Protein AF-A0A8T4PSY0-F1 (afdb_monomer)

Foldseek 3Di:
DVVVVVVVVVVVCVVCVPVVVVVVVVVVVVCVVVVVPDDDDPDPLVVDDCPDPVNVVVVVCCVVPVDPDDDDDDDDPPDPDCPPPVNVVVVD

Radius of gyration: 29.92 Å; Cα contacts (8 Å, |Δi|>4): 19; chains: 1; bounding box: 56×37×76 Å

Structure (mmCIF, N/CA/C/O backbone):
data_AF-A0A8T4PSY0-F1
#
_entry.id   AF-A0A8T4PSY0-F1
#
loop_
_atom_site.group_PDB
_atom_site.id
_atom_site.type_symbol
_atom_site.label_atom_id
_atom_site.label_alt_id
_atom_site.label_comp_id
_atom_site.label_asym_id
_atom_site.label_entity_id
_atom_site.label_seq_id
_atom_site.pdbx_PDB_ins_code
_atom_site.Cartn_x
_atom_site.Cartn_y
_atom_site.Cartn_z
_atom_site.occupancy
_atom_site.B_iso_or_equiv
_atom_site.auth_seq_id
_atom_site.auth_comp_id
_atom_site.auth_asym_id
_atom_site.auth_atom_id
_atom_site.pdbx_PDB_model_num
ATOM 1 N N . MET A 1 1 ? -29.604 0.905 21.074 1.00 73.56 1 MET A N 1
ATOM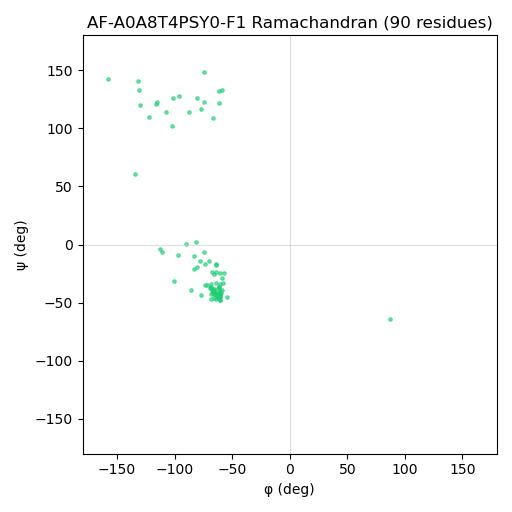 2 C CA . MET A 1 1 ? -28.636 -0.024 20.443 1.00 73.56 1 MET A CA 1
ATOM 3 C C . MET A 1 1 ? -27.304 0.637 20.080 1.00 73.56 1 MET A C 1
ATOM 5 O O . MET A 1 1 ? -26.330 0.345 20.759 1.00 73.56 1 MET A O 1
ATOM 9 N N . LEU A 1 2 ? -27.210 1.509 19.060 1.00 87.94 2 LEU A N 1
ATOM 10 C CA . LEU A 1 2 ? -25.927 2.153 18.696 1.00 87.94 2 LEU A CA 1
ATOM 11 C C . LEU A 1 2 ? -25.411 3.118 19.775 1.00 87.94 2 LEU A C 1
ATOM 13 O O . LEU A 1 2 ? -24.229 3.091 20.107 1.00 87.94 2 LEU A O 1
ATOM 17 N N . GLU A 1 3 ? -26.304 3.916 20.362 1.00 89.69 3 GLU A N 1
ATOM 18 C CA . GLU A 1 3 ? -25.960 4.845 21.449 1.00 89.69 3 GLU A CA 1
ATOM 19 C C . GLU A 1 3 ? -25.450 4.110 22.691 1.00 89.69 3 GLU A C 1
ATOM 21 O O . GLU A 1 3 ? -24.391 4.441 23.214 1.00 89.69 3 GLU A O 1
ATOM 26 N N . GLU A 1 4 ? -26.136 3.042 23.103 1.00 92.44 4 GLU A N 1
ATOM 27 C CA . GLU A 1 4 ? -25.721 2.209 24.240 1.00 92.44 4 GLU A CA 1
ATOM 28 C C . GLU A 1 4 ? -24.350 1.560 24.010 1.00 92.44 4 GLU A C 1
ATOM 30 O O . GLU A 1 4 ? -23.555 1.421 24.940 1.00 92.44 4 GLU A O 1
ATOM 35 N N . PHE A 1 5 ? -24.052 1.163 22.770 1.00 91.75 5 PHE A N 1
ATOM 36 C CA . PHE A 1 5 ? -22.759 0.591 22.407 1.00 91.75 5 PHE A CA 1
ATOM 37 C C . PHE A 1 5 ? -21.639 1.636 22.480 1.00 91.75 5 PHE A C 1
ATOM 39 O O . PHE A 1 5 ? -20.600 1.383 23.095 1.00 91.75 5 PHE A O 1
ATOM 46 N N . ALA A 1 6 ? -21.869 2.826 21.920 1.00 92.06 6 ALA A N 1
ATOM 47 C CA . ALA A 1 6 ? -20.927 3.940 21.981 1.00 92.06 6 ALA A CA 1
ATOM 48 C C . ALA A 1 6 ? -20.652 4.367 23.431 1.00 92.06 6 ALA A C 1
ATOM 50 O O . ALA A 1 6 ? -19.496 4.522 23.830 1.00 92.06 6 ALA A O 1
ATOM 51 N N . GLU A 1 7 ? -21.696 4.466 24.254 1.00 93.00 7 GLU A N 1
ATOM 52 C CA . GLU A 1 7 ? -21.576 4.837 25.663 1.00 93.00 7 GLU A CA 1
ATOM 53 C C . GLU A 1 7 ? -20.730 3.821 26.451 1.00 93.00 7 GLU A C 1
ATOM 55 O O . GLU A 1 7 ? -19.929 4.188 27.315 1.00 93.00 7 GLU A O 1
ATOM 60 N N . LYS A 1 8 ? -20.842 2.531 26.115 1.00 91.31 8 LYS A N 1
ATOM 61 C CA . LYS A 1 8 ? -20.054 1.454 26.731 1.00 91.31 8 LYS A CA 1
ATOM 62 C C . LYS A 1 8 ? -18.569 1.543 26.371 1.00 91.31 8 LYS A C 1
ATOM 64 O O . LYS A 1 8 ? -17.724 1.332 27.243 1.00 91.31 8 LYS A O 1
ATOM 69 N N . ILE A 1 9 ? -18.250 1.888 25.122 1.00 89.88 9 ILE A N 1
ATOM 70 C CA . ILE A 1 9 ? -16.869 2.103 24.662 1.00 89.88 9 ILE A CA 1
ATOM 71 C C . ILE A 1 9 ? -16.251 3.313 25.363 1.00 89.88 9 ILE A C 1
ATOM 73 O O . ILE A 1 9 ? -15.142 3.212 25.890 1.00 89.88 9 ILE A O 1
ATOM 77 N N . VAL A 1 10 ? -16.984 4.425 25.450 1.00 91.94 10 VAL A N 1
ATOM 78 C CA . VAL A 1 10 ? -16.511 5.632 26.141 1.00 91.94 10 VAL A CA 1
ATOM 79 C C . VAL A 1 10 ? -16.265 5.345 27.622 1.00 91.94 10 VAL A C 1
ATOM 81 O O . VAL A 1 10 ? -15.199 5.673 28.143 1.00 91.94 10 VAL A O 1
ATOM 84 N N . LYS A 1 11 ? -17.187 4.654 28.305 1.00 92.94 11 LYS A N 1
ATOM 85 C CA . LYS A 1 11 ? -17.002 4.251 29.711 1.00 92.94 11 LYS A CA 1
ATOM 86 C C . LYS A 1 11 ? -15.759 3.376 29.901 1.00 92.94 11 LYS A C 1
ATOM 88 O O . LYS A 1 11 ? -15.035 3.557 30.878 1.00 92.94 11 LYS A O 1
ATOM 93 N N . LEU A 1 12 ? -15.480 2.459 28.973 1.00 91.94 12 LEU A N 1
ATOM 94 C CA . LEU A 1 12 ? -14.279 1.620 29.008 1.00 91.94 12 LEU A CA 1
ATOM 95 C C . LEU A 1 12 ? -12.995 2.446 28.822 1.00 91.94 12 LEU A C 1
ATOM 97 O O . LEU A 1 12 ? -12.027 2.248 29.558 1.00 91.94 12 LEU A O 1
ATOM 101 N N . GLN A 1 13 ? -13.009 3.399 27.889 1.00 91.44 13 GLN A N 1
ATOM 102 C CA . GLN A 1 13 ? -11.890 4.301 27.619 1.00 91.44 13 GLN A CA 1
ATOM 103 C C . GLN A 1 13 ? -11.583 5.218 28.807 1.00 91.44 13 GLN A C 1
ATOM 105 O O . GLN A 1 13 ? -10.420 5.373 29.171 1.00 91.44 13 GLN A O 1
ATOM 110 N N . VAL A 1 14 ? -12.613 5.773 29.451 1.00 94.00 14 VAL A N 1
ATOM 111 C CA . VAL A 1 14 ? -12.462 6.635 30.634 1.00 94.00 14 VAL A CA 1
ATOM 112 C C . VAL A 1 14 ? -11.985 5.837 31.850 1.00 94.00 14 VAL A C 1
ATOM 114 O O . VAL A 1 14 ? -11.158 6.323 32.618 1.00 94.00 14 VAL A O 1
ATOM 117 N N . LYS A 1 15 ? -12.460 4.596 32.022 1.00 95.19 15 LYS A N 1
ATOM 118 C CA . LYS A 1 15 ? -12.088 3.745 33.162 1.00 95.19 15 LYS A CA 1
ATOM 119 C C . LYS A 1 15 ? -10.661 3.194 33.058 1.00 95.19 15 LYS A C 1
ATOM 121 O O . LYS A 1 15 ? -9.994 3.060 34.081 1.00 95.19 15 LYS A O 1
ATOM 126 N N . TYR A 1 16 ? -10.183 2.886 31.849 1.00 94.06 16 TYR A N 1
ATOM 127 C CA . TYR A 1 16 ? -8.860 2.285 31.626 1.00 94.06 16 TYR A CA 1
ATOM 128 C C . TYR A 1 16 ? -8.076 2.951 30.479 1.00 94.06 16 TYR A C 1
ATOM 130 O O . TYR A 1 16 ? -7.672 2.273 29.530 1.00 94.06 16 TYR A O 1
ATOM 138 N N . PRO A 1 17 ? -7.773 4.259 30.561 1.00 91.25 17 PRO A N 1
ATOM 139 C CA . PRO A 1 17 ? -7.212 5.018 29.440 1.00 91.25 17 PRO A CA 1
ATOM 140 C C . PRO A 1 17 ? -5.860 4.476 28.961 1.00 91.25 17 PRO A C 1
ATOM 142 O O . PRO A 1 17 ? -5.622 4.355 27.762 1.00 91.25 17 PRO A O 1
ATOM 145 N N . LYS A 1 18 ? -4.983 4.073 29.891 1.00 94.56 18 LYS A N 1
ATOM 146 C CA . LYS A 1 18 ? -3.662 3.512 29.557 1.00 94.56 18 LYS A CA 1
ATOM 147 C C . LYS A 1 18 ? -3.758 2.154 28.856 1.00 94.56 18 LYS A C 1
ATOM 149 O O . LYS A 1 18 ? -2.995 1.898 27.932 1.00 94.56 18 LYS A O 1
ATOM 154 N N . ALA A 1 19 ? -4.691 1.299 29.278 1.00 93.38 19 ALA A N 1
ATOM 155 C CA . ALA A 1 19 ? -4.885 -0.012 28.661 1.00 93.38 19 ALA A CA 1
ATOM 156 C C . ALA A 1 19 ? -5.449 0.131 27.242 1.00 93.38 19 ALA A C 1
ATOM 158 O O . ALA A 1 19 ? -4.953 -0.517 26.327 1.00 93.38 19 ALA A O 1
ATOM 159 N N . VAL A 1 20 ? -6.418 1.032 27.041 1.00 93.69 20 VAL A N 1
ATOM 160 C CA . VAL A 1 20 ? -6.960 1.323 25.705 1.00 93.69 20 VAL A CA 1
ATOM 161 C C . VAL A 1 20 ? -5.873 1.864 24.773 1.00 93.69 20 VAL A C 1
ATOM 163 O O . VAL A 1 20 ? -5.751 1.384 23.649 1.00 93.69 20 VAL A O 1
ATOM 166 N N . LEU A 1 21 ? -5.031 2.791 25.244 1.00 94.25 21 LEU A N 1
ATOM 167 C CA . LEU A 1 21 ? -3.901 3.295 24.456 1.00 94.25 21 LEU A CA 1
ATOM 168 C C . LEU A 1 21 ? -2.904 2.192 24.081 1.00 94.25 21 LEU A C 1
ATOM 170 O O . LEU A 1 21 ? -2.473 2.135 22.933 1.00 94.25 21 LEU A O 1
ATOM 174 N N . LEU A 1 22 ? -2.563 1.298 25.014 1.00 96.31 22 LEU A N 1
ATOM 175 C CA . LEU A 1 22 ? -1.667 0.171 24.736 1.00 96.31 22 LEU A CA 1
ATOM 176 C C . LEU A 1 22 ? -2.254 -0.795 23.705 1.00 96.31 22 LEU A C 1
ATOM 178 O O . LEU A 1 22 ? -1.532 -1.244 22.820 1.00 96.31 22 LEU A O 1
ATOM 182 N N . VAL A 1 23 ? -3.553 -1.085 23.784 1.00 95.56 23 VAL A N 1
ATOM 183 C CA . VAL A 1 23 ? -4.238 -1.942 22.807 1.00 95.56 23 VAL A CA 1
ATOM 184 C C . VAL A 1 23 ? -4.225 -1.299 21.421 1.00 95.56 23 VAL A C 1
ATOM 186 O O . VAL A 1 23 ? -3.861 -1.962 20.454 1.00 95.56 23 VAL A O 1
ATOM 189 N N . ILE A 1 24 ? -4.554 -0.009 21.313 1.00 94.94 24 ILE A N 1
ATOM 190 C CA . ILE A 1 24 ? -4.519 0.716 20.033 1.00 94.94 24 ILE A CA 1
ATOM 191 C C . ILE A 1 24 ? -3.099 0.734 19.459 1.00 94.94 24 ILE A C 1
ATOM 193 O O . ILE A 1 24 ? -2.912 0.478 18.268 1.00 94.94 24 ILE A O 1
ATOM 197 N N . LEU A 1 25 ? -2.094 0.993 20.298 1.00 96.12 25 LEU A N 1
ATOM 198 C CA . LEU A 1 25 ? -0.694 0.985 19.886 1.00 96.12 25 LEU A CA 1
ATOM 199 C C . LEU A 1 25 ? -0.276 -0.400 19.383 1.00 96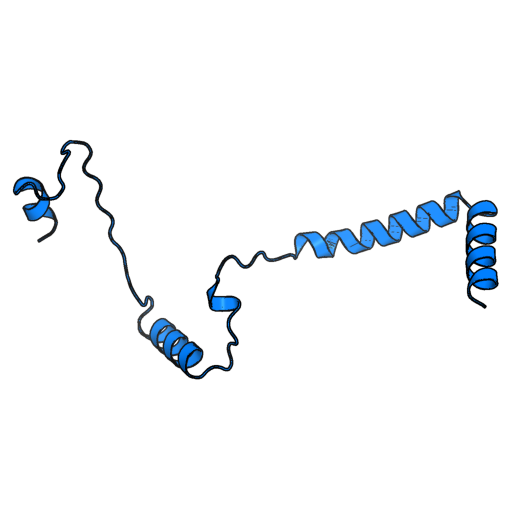.12 25 LEU A C 1
ATOM 201 O O . LEU A 1 25 ? 0.342 -0.510 18.329 1.00 96.12 25 LEU A O 1
ATOM 205 N N . PHE A 1 26 ? -0.653 -1.457 20.099 1.00 97.00 26 PHE A N 1
ATOM 206 C CA . PHE A 1 26 ? -0.362 -2.833 19.712 1.00 97.00 26 PHE A CA 1
ATOM 207 C C . PHE A 1 26 ? -1.014 -3.206 18.376 1.00 97.00 26 PHE A C 1
ATOM 209 O O . PHE A 1 26 ? -0.346 -3.748 17.497 1.00 97.00 26 PHE A O 1
ATOM 216 N N . VAL A 1 27 ? -2.288 -2.853 18.180 1.00 95.75 27 VAL A N 1
ATOM 217 C CA . VAL A 1 27 ? -2.992 -3.060 16.904 1.00 95.75 27 VAL A CA 1
ATOM 218 C C . VAL A 1 27 ? -2.309 -2.283 15.779 1.00 95.75 27 VAL A C 1
ATOM 220 O O . VAL A 1 27 ? -2.086 -2.833 14.706 1.00 95.75 27 VAL A O 1
ATOM 223 N N . THR A 1 28 ? -1.906 -1.038 16.029 1.00 94.38 28 THR A N 1
ATOM 224 C CA . THR A 1 28 ? -1.178 -0.219 15.048 1.00 94.38 28 THR A CA 1
ATOM 225 C C . THR A 1 28 ? 0.152 -0.865 14.654 1.00 94.38 28 THR A C 1
ATOM 227 O O . THR A 1 28 ? 0.455 -0.973 13.469 1.00 94.38 28 THR A O 1
ATOM 230 N N . LEU A 1 29 ? 0.925 -1.353 15.629 1.00 94.81 29 LEU A N 1
ATOM 231 C CA . LEU A 1 29 ? 2.196 -2.040 15.383 1.00 94.81 29 LEU A CA 1
ATOM 232 C C . LEU A 1 29 ? 2.009 -3.330 14.573 1.00 94.81 29 LEU A C 1
ATOM 234 O O . LEU A 1 29 ? 2.815 -3.614 13.690 1.00 94.81 29 LEU A O 1
ATOM 238 N N . LEU A 1 30 ? 0.931 -4.081 14.817 1.00 94.50 30 LEU A N 1
ATOM 239 C CA . LEU A 1 30 ? 0.602 -5.282 14.043 1.00 94.50 30 LEU A CA 1
ATOM 240 C C . LEU A 1 30 ? 0.286 -4.995 12.569 1.00 94.50 30 LEU A C 1
ATOM 242 O O . LEU A 1 30 ? 0.439 -5.888 11.739 1.00 94.50 30 LEU A O 1
ATOM 246 N N . LEU A 1 31 ? -0.129 -3.773 12.228 1.00 91.31 31 LEU A N 1
ATOM 247 C CA . LEU A 1 31 ? -0.417 -3.376 10.847 1.00 91.31 31 LEU A CA 1
ATOM 248 C C . LEU A 1 31 ? 0.842 -2.959 10.066 1.00 91.31 31 LEU A C 1
ATOM 250 O O . LEU A 1 31 ? 0.844 -3.029 8.836 1.00 91.31 31 LEU A O 1
ATOM 254 N N . ILE A 1 32 ? 1.934 -2.589 10.749 1.00 91.06 32 ILE A N 1
ATOM 255 C CA . ILE A 1 32 ? 3.190 -2.132 10.119 1.00 91.06 32 ILE A CA 1
ATOM 256 C C . ILE A 1 32 ? 3.758 -3.133 9.095 1.00 91.06 32 ILE A C 1
ATOM 258 O O . ILE A 1 32 ? 4.110 -2.705 7.992 1.00 91.06 32 ILE A O 1
ATOM 262 N N . PRO A 1 33 ? 3.824 -4.453 9.365 1.00 89.81 33 PRO A N 1
ATOM 263 C CA . PRO A 1 33 ? 4.348 -5.417 8.398 1.00 89.81 33 PRO A CA 1
ATOM 264 C C . PRO A 1 33 ? 3.565 -5.465 7.079 1.00 89.81 33 PRO A C 1
ATOM 266 O O . PRO A 1 33 ? 4.123 -5.860 6.056 1.00 89.81 33 PRO A O 1
ATOM 269 N N . GLY A 1 34 ? 2.284 -5.074 7.084 1.00 85.94 34 GLY A N 1
ATOM 270 C CA . GLY A 1 34 ? 1.458 -5.001 5.878 1.00 85.94 34 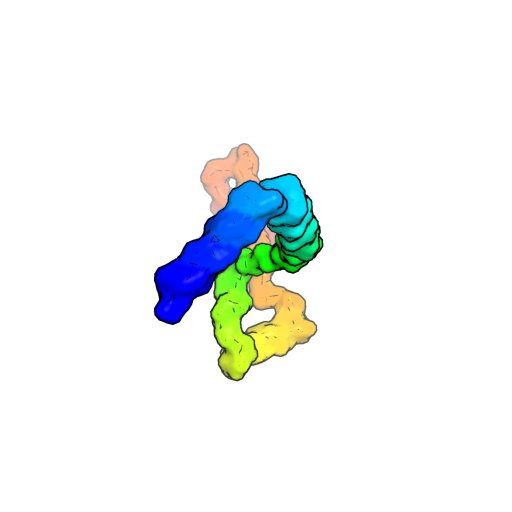GLY A CA 1
ATOM 271 C C . GLY A 1 34 ? 1.905 -3.890 4.928 1.00 85.94 34 GLY A C 1
ATOM 272 O O . GLY A 1 34 ? 1.929 -4.099 3.719 1.00 85.94 34 GLY A O 1
ATOM 273 N N . ILE A 1 35 ? 2.347 -2.753 5.474 1.00 82.62 35 ILE A N 1
ATOM 274 C CA . ILE A 1 35 ? 2.803 -1.589 4.698 1.00 82.62 35 ILE A CA 1
ATOM 275 C C . ILE A 1 35 ? 4.082 -1.922 3.919 1.00 82.62 35 ILE A C 1
ATOM 277 O O . ILE A 1 35 ? 4.212 -1.559 2.755 1.00 82.62 35 ILE A O 1
ATOM 281 N N . ILE A 1 36 ? 4.998 -2.684 4.524 1.00 81.69 36 ILE A N 1
ATOM 282 C CA . ILE A 1 36 ? 6.268 -3.077 3.885 1.00 81.69 36 ILE A CA 1
ATOM 283 C C . ILE A 1 36 ? 6.034 -4.007 2.680 1.00 81.69 36 ILE A C 1
ATOM 285 O O . ILE A 1 36 ? 6.849 -4.061 1.763 1.00 81.69 36 ILE A O 1
ATOM 289 N N . LYS A 1 37 ? 4.913 -4.736 2.651 1.00 81.94 37 LYS A N 1
ATOM 290 C CA . LYS A 1 37 ? 4.576 -5.678 1.572 1.00 81.94 37 LYS A CA 1
ATOM 291 C C . LYS A 1 37 ? 3.783 -5.051 0.427 1.00 81.94 37 LYS A C 1
ATOM 293 O O . LYS A 1 37 ? 3.436 -5.767 -0.513 1.00 81.94 37 LYS A O 1
ATOM 298 N N . VAL A 1 38 ? 3.487 -3.753 0.485 1.00 82.56 38 VAL A N 1
ATOM 299 C CA . VAL A 1 38 ? 2.780 -3.063 -0.596 1.00 82.56 38 VAL A CA 1
ATOM 300 C C . VAL A 1 38 ? 3.684 -3.021 -1.826 1.00 82.56 38 VAL A C 1
ATOM 302 O O . VAL A 1 38 ? 4.686 -2.312 -1.864 1.00 82.56 38 VAL A O 1
ATOM 305 N N . LYS A 1 39 ? 3.327 -3.806 -2.844 1.00 80.38 39 LYS A N 1
ATOM 306 C CA . LYS A 1 39 ? 3.941 -3.740 -4.169 1.00 80.38 39 LYS A CA 1
ATOM 307 C C . LYS A 1 39 ? 3.195 -2.690 -4.977 1.00 80.38 39 LYS A C 1
ATOM 309 O O . LYS A 1 39 ? 2.012 -2.857 -5.257 1.00 80.38 39 LYS A O 1
ATOM 314 N N . ILE A 1 40 ? 3.882 -1.607 -5.320 1.00 80.00 40 ILE A N 1
ATOM 315 C CA . ILE A 1 40 ? 3.361 -0.623 -6.268 1.00 80.00 40 ILE A CA 1
ATOM 316 C C . ILE A 1 40 ? 3.477 -1.249 -7.655 1.00 80.00 40 ILE A C 1
ATOM 318 O O . ILE A 1 40 ? 4.571 -1.644 -8.053 1.00 80.00 40 ILE A O 1
ATOM 322 N N . GLU A 1 41 ? 2.358 -1.358 -8.366 1.00 81.19 41 GLU A N 1
ATOM 323 C CA . GLU A 1 41 ? 2.325 -1.850 -9.739 1.00 81.19 41 GLU A CA 1
ATOM 324 C C . GLU A 1 41 ? 2.190 -0.662 -10.706 1.00 81.19 41 GLU A C 1
ATOM 326 O O . GLU A 1 41 ? 1.101 -0.104 -10.826 1.00 81.19 41 GLU A O 1
ATOM 331 N N . PRO A 1 42 ? 3.279 -0.221 -11.363 1.00 75.19 42 PRO A N 1
ATOM 332 C CA . PRO A 1 42 ? 3.247 0.931 -12.265 1.00 75.19 42 PRO A CA 1
ATOM 333 C C . PRO A 1 42 ? 2.765 0.576 -13.679 1.00 75.19 42 PRO A C 1
ATOM 335 O O . PRO A 1 42 ? 2.549 1.474 -14.492 1.00 75.19 42 PRO A O 1
ATOM 338 N N . SER A 1 43 ? 2.626 -0.713 -14.005 1.00 76.62 43 SER A N 1
ATOM 339 C CA . SER A 1 43 ? 2.203 -1.134 -15.337 1.00 76.62 4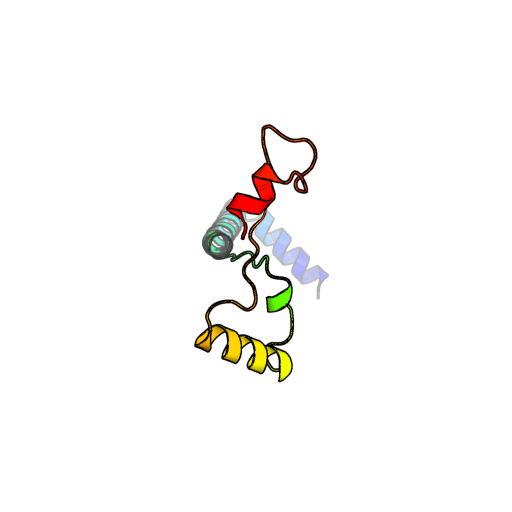3 SER A CA 1
ATOM 340 C C . SER A 1 43 ? 0.700 -0.943 -15.521 1.00 76.62 43 SER A C 1
ATOM 342 O O . SER A 1 43 ? -0.105 -1.618 -14.881 1.00 76.62 43 SER A O 1
ATOM 344 N N . LEU A 1 44 ? 0.328 -0.074 -16.464 1.00 71.88 44 LEU A N 1
ATOM 345 C CA . LEU A 1 44 ? -1.058 0.080 -16.915 1.00 71.88 44 LEU A CA 1
ATOM 346 C C . LEU A 1 44 ? -1.629 -1.232 -17.476 1.00 71.88 44 LEU A C 1
ATOM 348 O O . LEU A 1 44 ? -2.827 -1.473 -17.379 1.00 71.88 44 LEU A O 1
ATOM 352 N N . GLU A 1 45 ? -0.774 -2.097 -18.025 1.00 72.38 45 GLU A N 1
ATOM 353 C CA . GLU A 1 45 ? -1.177 -3.375 -18.611 1.00 72.38 45 GLU A CA 1
ATOM 354 C C . GLU A 1 45 ? -1.679 -4.362 -17.553 1.00 72.38 45 GLU A C 1
ATOM 356 O O . GLU A 1 45 ? -2.663 -5.054 -17.778 1.00 72.38 45 GLU A O 1
ATOM 361 N N . LYS A 1 46 ? -1.075 -4.378 -16.361 1.00 75.38 46 LYS A N 1
ATOM 362 C CA . LYS A 1 46 ? -1.497 -5.264 -15.261 1.00 75.38 46 LYS A CA 1
ATOM 363 C C . LYS A 1 46 ? -2.792 -4.835 -14.574 1.00 75.38 46 LYS A C 1
ATOM 365 O O . LYS A 1 46 ? -3.302 -5.551 -13.718 1.00 75.38 46 LYS A O 1
ATOM 370 N N . VAL A 1 47 ? -3.318 -3.665 -14.928 1.00 81.62 47 VAL A N 1
ATOM 371 C CA . VAL A 1 47 ? -4.664 -3.237 -14.527 1.00 81.62 47 VAL A CA 1
ATOM 372 C C . VAL A 1 47 ? -5.724 -3.875 -15.434 1.00 81.62 47 VAL A C 1
ATOM 374 O O . VAL A 1 47 ? -6.896 -3.945 -15.062 1.00 81.62 47 VAL A O 1
ATOM 377 N N . LEU A 1 48 ? -5.333 -4.351 -16.620 1.00 85.38 48 LEU A N 1
ATOM 378 C CA . LEU A 1 48 ? -6.242 -5.016 -17.542 1.00 85.38 48 LEU A CA 1
ATOM 379 C C . LEU A 1 48 ? -6.567 -6.439 -17.054 1.00 85.38 48 LEU A C 1
ATOM 381 O O . LEU A 1 48 ? -5.719 -7.091 -16.443 1.00 85.38 48 LEU A O 1
ATOM 385 N N . PRO A 1 49 ? -7.777 -6.953 -17.340 1.00 84.12 49 PRO A N 1
ATOM 386 C CA . PRO A 1 49 ? -8.135 -8.325 -16.997 1.00 84.12 49 PRO A CA 1
ATOM 387 C C . PRO A 1 49 ? -7.231 -9.341 -17.715 1.00 84.12 49 PRO A C 1
ATOM 389 O O . PRO A 1 49 ? -7.167 -9.377 -18.946 1.00 84.12 49 PRO A O 1
ATOM 392 N N . GLU A 1 50 ? -6.541 -10.187 -16.947 1.00 82.38 50 GLU A N 1
ATOM 393 C CA . GLU A 1 50 ? -5.607 -11.197 -17.478 1.00 82.38 50 GLU A CA 1
ATOM 394 C C . GLU A 1 50 ? -6.306 -12.356 -18.217 1.00 82.38 50 GLU A C 1
ATOM 396 O O . GLU A 1 50 ? -5.672 -13.143 -18.924 1.00 82.38 50 GLU A O 1
ATOM 401 N N . ASP A 1 51 ? -7.621 -12.497 -18.061 1.00 87.00 51 ASP A N 1
ATOM 402 C CA . ASP A 1 51 ? -8.420 -13.535 -18.709 1.00 87.00 51 ASP A CA 1
ATOM 403 C C . ASP A 1 51 ? -8.730 -13.229 -20.179 1.00 87.00 51 ASP A C 1
ATOM 405 O O . ASP A 1 51 ? -9.102 -14.143 -20.925 1.00 87.00 51 ASP A O 1
ATOM 409 N N . LEU A 1 52 ? -8.513 -11.984 -20.614 1.00 89.31 52 LEU A N 1
ATOM 410 C CA . LEU A 1 52 ? -8.721 -11.569 -21.993 1.00 89.31 52 LEU A CA 1
ATOM 411 C C . LEU A 1 52 ? -7.805 -12.352 -22.950 1.00 89.31 52 LEU A C 1
ATOM 413 O O . LEU A 1 52 ? -6.588 -12.413 -22.746 1.00 89.31 52 LEU A O 1
ATOM 417 N N . PRO A 1 53 ? -8.353 -12.900 -24.052 1.00 88.75 53 PRO A N 1
ATOM 418 C CA . PRO A 1 53 ? -7.579 -13.709 -24.991 1.00 88.75 53 PRO A CA 1
ATOM 419 C C . PRO A 1 53 ? -6.417 -12.926 -25.614 1.00 88.75 53 PRO A C 1
ATOM 421 O O . PRO A 1 53 ? -5.344 -13.485 -25.805 1.00 88.75 53 PRO A O 1
ATOM 424 N N . VAL A 1 54 ? -6.596 -11.621 -25.850 1.00 86.81 54 VAL A N 1
ATOM 425 C CA . VAL A 1 54 ? -5.549 -10.738 -26.390 1.00 86.81 54 VAL A CA 1
ATOM 426 C C . VAL A 1 54 ? -4.352 -10.628 -25.440 1.00 86.81 54 VAL A C 1
ATOM 428 O O . VAL A 1 54 ? -3.215 -10.748 -25.886 1.00 86.81 54 VAL A O 1
ATOM 431 N N . ILE A 1 55 ? -4.594 -10.464 -24.135 1.00 86.62 55 ILE A N 1
ATOM 432 C CA . ILE A 1 55 ? -3.530 -10.354 -23.124 1.00 86.62 55 ILE A CA 1
ATOM 433 C C . ILE A 1 55 ? -2.748 -11.666 -23.024 1.00 86.62 55 ILE A C 1
ATOM 435 O O . ILE A 1 55 ? -1.519 -11.655 -22.985 1.00 86.62 55 ILE A O 1
ATOM 439 N N . LYS A 1 56 ? -3.441 -12.810 -23.074 1.00 88.44 56 LYS A N 1
ATOM 440 C CA . LYS A 1 56 ? -2.789 -14.128 -23.116 1.00 88.44 56 LYS A CA 1
ATOM 441 C C . LYS A 1 56 ? -1.900 -14.288 -24.343 1.00 88.44 56 LYS A C 1
ATOM 443 O O . LYS A 1 56 ? -0.740 -14.649 -24.194 1.00 88.44 56 LYS A O 1
ATOM 448 N N . THR A 1 57 ? -2.400 -13.948 -25.532 1.00 88.50 57 THR A N 1
ATOM 449 C CA . THR A 1 57 ? -1.604 -14.033 -26.764 1.00 88.50 57 THR A CA 1
ATOM 450 C C . THR A 1 57 ? -0.364 -13.137 -26.714 1.00 88.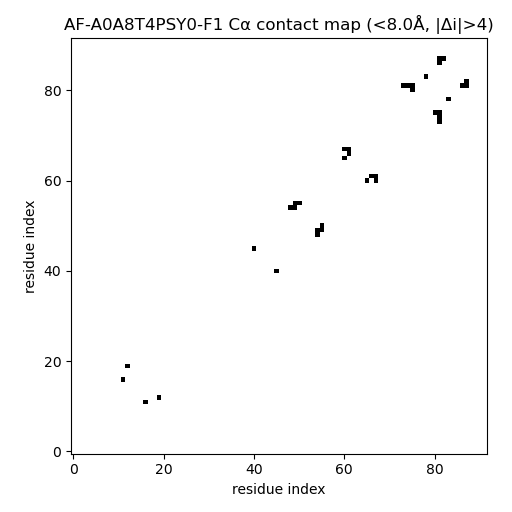50 57 THR A C 1
ATOM 452 O O . THR A 1 57 ? 0.712 -13.570 -27.125 1.00 88.50 57 THR A O 1
ATOM 455 N N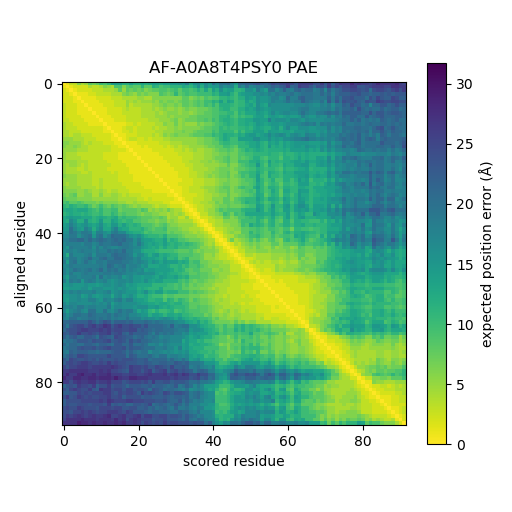 . MET A 1 58 ? -0.476 -11.917 -26.178 1.00 86.06 58 MET A N 1
ATOM 456 C CA . MET A 1 58 ? 0.682 -11.032 -26.008 1.00 86.06 58 MET A CA 1
ATOM 457 C C . MET A 1 58 ? 1.706 -11.600 -25.017 1.00 86.06 58 MET A C 1
ATOM 459 O O . MET A 1 58 ? 2.903 -11.596 -25.301 1.00 86.06 58 MET A O 1
ATOM 463 N N . ASN A 1 59 ? 1.255 -12.153 -23.890 1.00 86.31 59 ASN A N 1
ATOM 464 C CA . ASN A 1 59 ? 2.138 -12.792 -22.913 1.00 86.31 59 ASN A CA 1
ATOM 465 C C . ASN A 1 59 ? 2.820 -14.055 -23.461 1.00 86.31 59 ASN A C 1
ATOM 467 O O . ASN A 1 59 ? 4.005 -14.273 -23.199 1.00 86.31 59 ASN A O 1
ATOM 471 N N . ASP A 1 60 ? 2.116 -14.857 -24.259 1.00 88.62 60 ASP A N 1
ATOM 472 C CA . ASP A 1 60 ? 2.689 -16.030 -24.925 1.00 88.62 60 ASP A CA 1
ATOM 473 C C . ASP A 1 60 ? 3.772 -15.618 -25.932 1.00 88.62 60 ASP A C 1
ATOM 475 O O . ASP A 1 60 ? 4.850 -16.217 -25.968 1.00 88.62 60 ASP A O 1
ATOM 479 N N . MET A 1 61 ? 3.527 -14.554 -26.706 1.00 89.00 61 MET A N 1
ATOM 480 C CA . MET A 1 61 ? 4.514 -13.977 -27.622 1.00 89.00 61 MET A CA 1
ATOM 481 C C . MET A 1 61 ? 5.756 -13.490 -26.862 1.00 89.00 61 MET A C 1
ATOM 483 O O . MET A 1 61 ? 6.875 -13.850 -27.223 1.00 89.00 61 MET A O 1
ATOM 487 N N . ARG A 1 62 ? 5.581 -12.742 -25.765 1.00 84.88 62 ARG A N 1
ATOM 488 C CA . ARG A 1 62 ? 6.684 -12.283 -24.899 1.00 84.88 62 ARG A CA 1
ATOM 489 C C . ARG A 1 62 ? 7.487 -13.425 -24.310 1.00 84.88 62 ARG A C 1
ATOM 491 O O . ARG A 1 62 ? 8.708 -13.361 -24.270 1.00 84.88 62 ARG A O 1
ATOM 498 N N . THR A 1 63 ? 6.817 -14.482 -23.871 1.00 86.44 63 THR A N 1
ATOM 499 C CA . THR A 1 63 ? 7.488 -15.644 -23.279 1.00 86.44 63 THR A CA 1
ATOM 500 C C . THR A 1 63 ? 8.384 -16.347 -24.303 1.00 86.44 63 THR A C 1
ATOM 502 O O . THR A 1 63 ? 9.443 -16.853 -23.941 1.00 86.44 63 THR A O 1
ATOM 505 N N . GLN A 1 64 ? 7.995 -16.350 -25.582 1.00 87.12 64 GLN A N 1
ATOM 506 C CA . GLN A 1 64 ? 8.761 -16.987 -26.658 1.00 87.12 64 GLN A CA 1
ATOM 507 C C . GLN A 1 64 ? 9.857 -16.092 -27.252 1.00 87.12 64 GLN A C 1
ATOM 509 O O . GLN A 1 64 ? 10.942 -16.585 -27.553 1.00 87.12 64 GLN A O 1
ATOM 514 N N . PHE A 1 65 ? 9.592 -14.795 -27.422 1.00 86.56 65 PHE A N 1
ATOM 515 C CA . PHE A 1 65 ? 10.467 -13.870 -28.159 1.00 86.56 65 PHE A CA 1
ATOM 516 C C . PHE A 1 65 ? 11.128 -12.793 -27.276 1.00 86.56 65 PHE A C 1
ATOM 518 O O . PHE A 1 65 ? 11.968 -12.031 -27.748 1.00 86.56 65 PHE A O 1
ATOM 525 N N . GLY A 1 66 ? 10.798 -12.741 -25.983 1.00 80.00 66 GLY A N 1
ATOM 526 C CA . GLY A 1 66 ? 11.384 -11.852 -24.978 1.00 80.00 66 G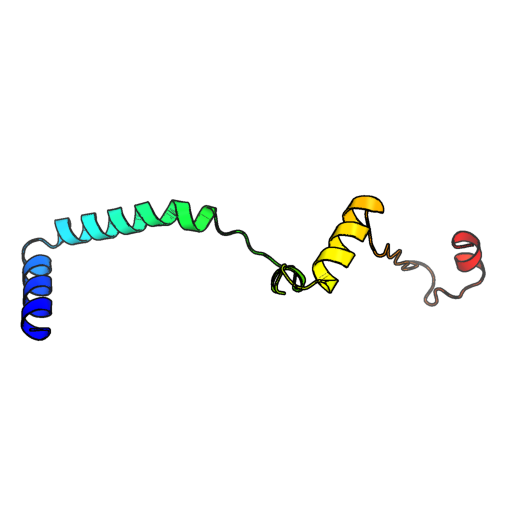LY A CA 1
ATOM 527 C C . GLY A 1 66 ? 10.710 -10.484 -24.892 1.00 80.00 66 GLY A C 1
ATOM 528 O O . GLY A 1 66 ? 10.131 -10.145 -23.861 1.00 80.00 66 GLY A O 1
ATOM 529 N N . ALA A 1 67 ? 10.791 -9.691 -25.960 1.00 73.12 67 ALA A N 1
ATOM 530 C CA . ALA A 1 67 ? 10.256 -8.332 -25.998 1.00 73.12 67 ALA A CA 1
ATOM 531 C C . ALA A 1 67 ? 9.428 -8.086 -27.261 1.00 73.12 67 ALA A C 1
ATOM 533 O O . ALA A 1 67 ? 9.814 -8.488 -28.355 1.00 73.12 67 ALA A O 1
ATOM 534 N N . ASP A 1 68 ? 8.320 -7.364 -27.106 1.00 74.31 68 ASP A N 1
ATOM 535 C CA . ASP A 1 68 ? 7.447 -6.968 -28.221 1.00 74.31 68 ASP A CA 1
ATOM 536 C C . ASP A 1 68 ? 8.132 -5.950 -29.128 1.00 74.31 68 ASP A C 1
ATOM 538 O O . ASP A 1 68 ? 7.880 -5.897 -30.329 1.00 74.31 68 ASP A O 1
ATOM 542 N N . MET A 1 69 ? 8.961 -5.093 -28.526 1.00 76.19 69 MET A N 1
ATOM 543 C CA . MET A 1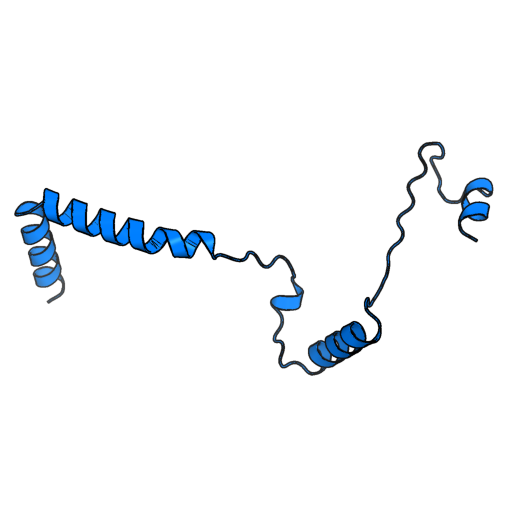 69 ? 9.656 -4.013 -29.203 1.00 76.19 69 MET A CA 1
ATOM 544 C C . MET A 1 69 ? 10.886 -3.585 -28.404 1.00 76.19 69 MET A C 1
ATOM 546 O O . MET A 1 69 ? 10.855 -3.522 -27.174 1.00 76.19 69 MET A O 1
ATOM 550 N N . VAL A 1 70 ? 11.959 -3.248 -29.117 1.00 79.19 70 VAL A N 1
ATOM 551 C CA . VAL A 1 70 ? 13.156 -2.619 -28.554 1.00 79.19 70 VAL A CA 1
ATOM 552 C C . VAL A 1 70 ? 13.286 -1.237 -29.178 1.00 79.19 70 VAL A C 1
ATOM 554 O O . VAL A 1 70 ? 13.379 -1.113 -30.397 1.00 79.19 70 VAL A O 1
ATOM 557 N N . TYR A 1 71 ? 13.289 -0.199 -28.344 1.00 82.25 71 TYR A N 1
ATOM 558 C CA . TYR A 1 71 ? 13.540 1.169 -28.783 1.00 82.25 71 TYR A CA 1
ATOM 559 C C . TYR A 1 71 ? 15.007 1.521 -28.558 1.00 82.25 71 TYR A C 1
ATOM 561 O O . TYR A 1 71 ? 15.518 1.391 -27.446 1.00 82.25 71 TYR A O 1
ATOM 569 N N . VAL A 1 72 ? 15.667 2.011 -29.604 1.00 81.75 72 VAL A N 1
ATOM 570 C CA . VAL A 1 72 ? 16.975 2.662 -29.502 1.00 81.75 72 VAL A CA 1
ATOM 571 C C . VAL A 1 72 ? 16.743 4.147 -29.730 1.00 81.75 72 VAL A C 1
ATOM 573 O O . VAL A 1 72 ? 16.321 4.553 -30.811 1.00 81.75 72 VAL A O 1
ATOM 576 N N . VAL A 1 73 ? 16.966 4.950 -28.693 1.00 83.25 73 VAL A N 1
ATOM 577 C CA . VAL A 1 73 ? 16.853 6.409 -28.771 1.00 83.25 73 VAL A CA 1
ATOM 578 C C . VAL A 1 73 ? 18.257 6.980 -28.889 1.00 83.25 73 VAL A C 1
ATOM 580 O O . VAL A 1 73 ? 19.127 6.658 -28.083 1.00 83.25 73 VAL A O 1
ATOM 583 N N . LEU A 1 74 ? 18.474 7.800 -29.914 1.00 80.38 74 LEU A N 1
ATOM 584 C CA . LEU A 1 74 ? 19.756 8.429 -30.201 1.00 80.38 74 LEU A CA 1
ATOM 585 C C . LEU A 1 74 ? 19.606 9.939 -30.054 1.00 80.38 74 LEU A C 1
ATOM 587 O O . LEU A 1 74 ? 18.788 10.551 -30.739 1.00 80.38 74 LEU A O 1
A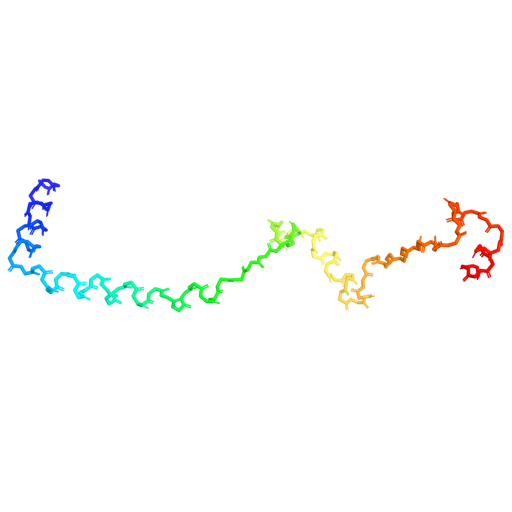TOM 591 N N . GLU A 1 75 ? 20.419 10.520 -29.182 1.00 81.56 75 GLU A N 1
ATOM 592 C CA . GLU A 1 75 ? 20.521 11.962 -28.991 1.00 81.56 75 GLU A CA 1
ATOM 593 C C . GLU A 1 75 ? 21.981 12.371 -29.242 1.00 81.56 75 GLU A C 1
ATOM 595 O O . GLU A 1 75 ? 22.870 11.954 -28.498 1.00 81.56 75 GLU A O 1
ATOM 600 N N . PRO A 1 76 ? 22.279 13.081 -30.343 1.00 78.88 76 PRO A N 1
ATOM 601 C CA . PRO A 1 76 ? 23.641 13.485 -30.660 1.00 78.88 76 PRO A CA 1
ATOM 602 C C . PRO A 1 76 ? 24.052 14.735 -29.873 1.00 78.88 76 PRO A C 1
ATOM 604 O O . PRO A 1 76 ? 23.440 15.789 -30.003 1.00 78.88 76 PRO A O 1
ATOM 607 N N . ASP A 1 77 ? 25.171 14.656 -29.150 1.00 78.81 77 ASP A N 1
ATOM 608 C CA . ASP A 1 77 ? 25.714 15.793 -28.384 1.00 78.81 77 ASP A CA 1
ATOM 609 C C . ASP A 1 77 ? 26.236 16.942 -29.267 1.00 78.81 77 ASP A C 1
ATOM 611 O O . ASP A 1 77 ? 26.362 18.084 -28.826 1.00 78.81 77 ASP A O 1
ATOM 615 N N . TYR A 1 78 ? 26.602 16.636 -30.514 1.00 74.69 78 TYR A N 1
ATOM 616 C CA . TYR A 1 78 ? 27.330 17.549 -31.400 1.00 74.69 78 TYR A CA 1
ATOM 617 C C . TYR A 1 78 ? 26.513 18.057 -32.592 1.00 74.69 78 TYR A C 1
ATOM 619 O O . TYR A 1 78 ? 27.005 18.899 -33.344 1.00 74.69 78 TYR A O 1
ATOM 627 N N . ALA A 1 79 ? 25.301 17.542 -32.791 1.00 71.69 79 ALA A N 1
ATOM 628 C CA . ALA A 1 79 ? 24.465 17.867 -33.938 1.00 71.69 79 ALA A CA 1
ATOM 629 C C . ALA A 1 79 ? 23.063 18.234 -33.466 1.00 71.69 79 ALA A C 1
ATOM 631 O O . ALA A 1 79 ? 22.456 17.519 -32.681 1.00 71.69 79 ALA A O 1
ATOM 632 N N . ALA A 1 80 ? 22.524 19.336 -33.981 1.00 75.12 80 ALA A N 1
ATOM 633 C CA . ALA A 1 80 ? 21.137 19.704 -33.709 1.00 75.12 80 ALA A CA 1
ATOM 634 C C . ALA A 1 80 ? 20.136 18.818 -34.479 1.00 75.12 80 ALA A C 1
ATOM 636 O O . ALA A 1 80 ? 18.954 18.798 -34.142 1.00 75.12 80 ALA A O 1
ATOM 637 N N . ASP A 1 81 ? 20.591 18.106 -35.519 1.00 80.81 81 ASP A N 1
ATOM 638 C CA . ASP A 1 81 ? 19.749 17.272 -36.376 1.00 80.81 81 ASP A CA 1
ATOM 639 C C . ASP A 1 81 ? 20.330 15.858 -36.537 1.00 80.81 81 ASP A C 1
ATOM 641 O O . ASP A 1 81 ? 21.423 15.662 -37.069 1.00 80.81 81 ASP A O 1
ATOM 645 N N . ILE A 1 82 ? 19.559 14.848 -36.128 1.00 82.19 82 ILE A N 1
ATOM 646 C CA . ILE A 1 82 ? 19.922 13.426 -36.247 1.00 82.19 82 ILE A CA 1
ATOM 647 C C . ILE A 1 82 ? 20.048 12.954 -37.705 1.00 82.19 82 ILE A C 1
ATOM 649 O O . ILE A 1 82 ? 20.622 11.900 -37.970 1.00 82.19 82 ILE A O 1
ATOM 653 N N . ARG A 1 83 ? 19.503 13.717 -38.662 1.00 83.94 83 ARG A N 1
ATOM 654 C CA . ARG A 1 83 ? 19.488 13.383 -40.095 1.00 83.94 83 ARG A CA 1
ATOM 655 C C . ARG A 1 83 ? 20.793 13.735 -40.805 1.00 83.94 83 ARG A C 1
ATOM 657 O O . ARG A 1 83 ? 20.890 13.560 -42.020 1.00 83.94 83 ARG A O 1
ATOM 664 N N . GLU A 1 84 ? 21.794 14.243 -40.088 1.00 82.94 84 GLU A N 1
ATOM 665 C CA . GLU A 1 84 ? 23.093 14.522 -40.685 1.00 82.94 84 GLU A CA 1
ATOM 666 C C . GLU A 1 84 ? 23.719 13.243 -41.278 1.00 82.94 84 GLU A C 1
ATOM 668 O O . GLU A 1 84 ? 23.800 12.215 -40.597 1.00 82.94 84 GLU A O 1
ATOM 673 N N . PRO A 1 85 ? 24.251 13.286 -42.518 1.00 82.75 85 PRO A N 1
ATOM 674 C CA . PRO A 1 85 ? 24.781 12.098 -43.197 1.00 82.75 85 PRO A CA 1
ATOM 675 C C . PRO A 1 85 ? 25.885 11.363 -42.429 1.00 82.75 85 PRO A C 1
ATOM 677 O O . PRO A 1 85 ? 26.121 10.181 -42.660 1.00 82.75 85 PRO A O 1
ATOM 680 N N . LYS A 1 86 ? 26.597 12.060 -41.535 1.00 81.12 86 LYS A N 1
ATOM 681 C CA . LYS A 1 86 ? 27.640 11.466 -40.692 1.00 81.12 86 LYS A CA 1
ATOM 682 C C . LYS A 1 86 ? 27.065 10.568 -39.598 1.00 81.12 86 LYS A C 1
ATOM 684 O O . LYS A 1 86 ? 27.702 9.572 -39.294 1.00 81.12 86 LYS A O 1
ATOM 689 N N . ILE A 1 87 ? 25.897 10.901 -39.043 1.00 82.06 87 ILE A N 1
ATOM 690 C CA . ILE A 1 87 ? 25.223 10.128 -37.988 1.00 82.06 87 ILE A CA 1
ATOM 691 C C . ILE A 1 87 ? 24.553 8.898 -38.594 1.00 82.06 87 ILE A C 1
ATOM 693 O O . ILE A 1 87 ? 24.719 7.796 -38.082 1.00 82.06 87 ILE A O 1
ATOM 697 N N . LEU A 1 88 ? 23.881 9.069 -39.738 1.00 82.50 88 LEU A N 1
ATOM 698 C CA . LEU A 1 88 ? 23.192 7.980 -40.437 1.00 82.50 88 LEU A CA 1
ATOM 699 C C . LEU A 1 88 ? 24.129 6.818 -40.804 1.00 82.50 88 LEU A C 1
ATOM 701 O O . LEU A 1 88 ? 23.722 5.667 -40.729 1.00 82.50 88 LEU A O 1
ATOM 705 N N . LYS A 1 89 ? 25.405 7.101 -41.104 1.00 81.75 89 LYS A N 1
ATOM 706 C CA . LYS A 1 89 ? 26.430 6.074 -41.376 1.00 81.75 89 LYS A CA 1
ATOM 707 C C . LYS A 1 89 ? 26.772 5.159 -40.198 1.00 81.75 89 LYS A C 1
ATOM 709 O O . LYS A 1 89 ? 27.423 4.149 -40.421 1.00 81.75 89 LYS A O 1
ATOM 714 N N . TYR A 1 90 ? 26.438 5.545 -38.969 1.00 77.25 90 TYR A N 1
ATOM 715 C CA . TYR A 1 90 ? 26.660 4.714 -37.782 1.00 77.25 90 TYR A CA 1
ATOM 716 C C . TYR A 1 90 ? 25.409 3.922 -37.376 1.00 77.25 90 TYR A C 1
ATOM 718 O O . TYR A 1 90 ? 25.490 3.112 -36.457 1.00 77.25 90 TYR A O 1
ATOM 726 N N . ILE A 1 91 ? 24.262 4.206 -38.004 1.00 77.94 91 ILE A N 1
ATOM 727 C CA . ILE A 1 91 ? 22.966 3.576 -37.716 1.00 77.94 91 ILE A CA 1
ATOM 728 C C . ILE A 1 91 ? 22.638 2.489 -38.752 1.00 77.94 91 ILE A C 1
ATOM 730 O O . ILE A 1 91 ? 21.970 1.520 -38.400 1.00 77.94 91 ILE A O 1
ATOM 734 N N . ASP A 1 92 ? 23.093 2.669 -39.996 1.00 62.78 92 ASP A N 1
ATOM 735 C CA . ASP A 1 92 ? 23.051 1.664 -41.073 1.00 62.78 92 ASP A CA 1
ATOM 736 C C . ASP A 1 92 ? 24.093 0.552 -40.846 1.00 62.78 92 ASP A C 1
ATOM 738 O O . ASP A 1 92 ? 23.746 -0.640 -41.011 1.00 62.78 92 ASP A O 1
#

Sequence (92 aa):
MLEEFAEKIVKLQVKYPKAVLLVILFVTLLLIPGIIKVKIEPSLEKVLPEDLPVIKTMNDMRTQFGADMVYVVLEPDYAADIREPKILKYID

pLDDT: mean 85.36, std 7.18, range [62.78, 97.0]

Secondary structure (DSSP, 8-state):
-HHHHHHHHHHHHHH-HHHHHHHHHHHHHHHHHHHHT------SGGGS-TTSHHHHHHHHHHHHHS-S--------SS-S-TT-HHHHTTT-

Mean predicted aligned error: 11.83 Å

Solvent-accessible surface area (backbone atoms only — not comparable to full-atom values): 5972 Å² total; per-residue (Å²): 109,71,66,62,51,52,53,52,52,51,53,49,41,72,74,37,50,68,60,50,51,51,52,53,50,51,56,53,59,68,49,51,70,59,63,77,67,63,76,85,78,85,55,74,69,77,73,48,70,73,84,41,68,68,54,44,54,51,50,55,48,30,72,75,65,66,60,95,74,85,87,86,86,86,82,62,94,88,47,100,52,79,81,41,75,78,55,48,68,77,72,112